Protein AF-A0ABD0QA01-F1 (afdb_monomer_lite)

Organism: Cirrhinus mrigala (NCBI:txid683832)

pLDDT: mean 80.8, std 11.4, range [48.53, 93.88]

Secondary structure (DSSP, 8-state):
-------B-TTTS--EEEE-TTSTT-EEEE-BTT-HHHHGGG--SSSS-SSS--GGG-THHHHHT-----TT--

Foldseek 3Di:
DDDDDAQADPLARDFAFADDPPDPPHTGGTRHNPCSVVVVVQHDPDRATDDDHPVVRHPVCVVVSNHDHDPDDD

Sequence (74 aa):
AWAGFYDYNTFDQNGIIGLHPLVPNMYFATGFSGHGLQQSPALILDGGYKTIDLSAFDLKRILLHEPILESNIV

InterPro domains:
  IPR006076 FAD dependent oxidoreductase [PF01266] (1-42)
  IPR036188 FAD/NAD(P)-binding domain superfamily [G3DSA:3.50.50.60] (11-43)

Radius of gyration: 13.01 Å; chains: 1; bounding box: 41×28×28 Å

Structure (mmCIF, N/CA/C/O backbone):
data_AF-A0ABD0QA01-F1
#
_entry.id   AF-A0ABD0QA01-F1
#
loop_
_atom_site.group_PDB
_atom_site.id
_atom_site.type_symbol
_atom_site.label_atom_id
_atom_site.label_alt_id
_atom_site.label_comp_id
_atom_site.label_asym_id
_atom_site.label_entity_id
_atom_site.label_seq_id
_atom_site.pdbx_PDB_ins_code
_atom_site.Cartn_x
_atom_site.Cartn_y
_atom_site.Cartn_z
_atom_site.occupancy
_atom_site.B_iso_or_equiv
_atom_site.auth_seq_id
_atom_site.auth_comp_id
_atom_site.auth_asym_id
_atom_site.auth_atom_id
_atom_site.pdbx_PDB_model_num
ATOM 1 N N . ALA A 1 1 ? 26.362 -13.789 -6.986 1.00 66.12 1 ALA A N 1
ATOM 2 C CA . ALA A 1 1 ? 25.354 -12.764 -7.335 1.00 66.12 1 ALA A CA 1
ATOM 3 C C . ALA A 1 1 ? 23.982 -13.248 -6.873 1.00 66.12 1 ALA A C 1
ATOM 5 O O . ALA A 1 1 ? 23.804 -14.460 -6.805 1.00 66.12 1 ALA A O 1
ATOM 6 N N . TRP A 1 2 ? 23.056 -12.342 -6.541 1.00 81.06 2 TRP A N 1
ATOM 7 C CA . TRP A 1 2 ? 21.671 -12.669 -6.167 1.00 81.06 2 TRP A CA 1
ATOM 8 C C . TRP A 1 2 ? 20.686 -11.855 -7.018 1.00 81.06 2 TRP A C 1
ATOM 10 O O . TRP A 1 2 ? 21.069 -10.831 -7.581 1.00 81.06 2 TR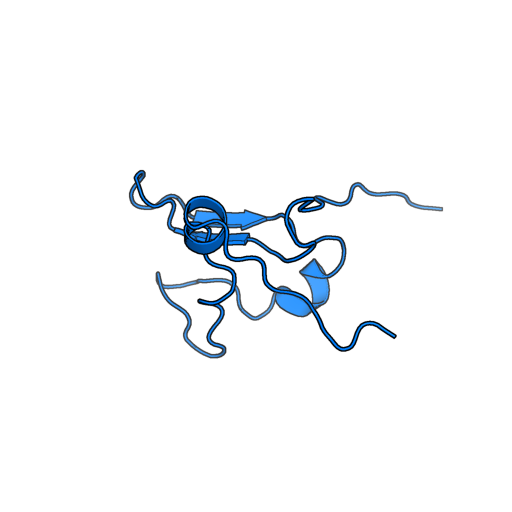P A O 1
ATOM 20 N N . ALA A 1 3 ? 19.445 -12.330 -7.119 1.00 84.25 3 ALA A N 1
ATOM 21 C CA . ALA A 1 3 ? 18.336 -11.649 -7.781 1.00 84.25 3 ALA A CA 1
ATOM 22 C C . ALA A 1 3 ? 17.043 -11.897 -6.991 1.00 84.25 3 ALA A C 1
ATOM 24 O O . ALA A 1 3 ? 16.920 -12.913 -6.304 1.00 84.25 3 ALA A O 1
ATOM 25 N N . GLY A 1 4 ? 16.091 -10.976 -7.097 1.00 82.56 4 GLY A N 1
ATOM 26 C CA . GLY A 1 4 ? 14.779 -11.070 -6.467 1.00 82.56 4 GLY A CA 1
ATOM 27 C C . GLY A 1 4 ? 13.732 -10.331 -7.291 1.00 82.56 4 GLY A C 1
ATOM 28 O O . GLY A 1 4 ? 14.072 -9.521 -8.153 1.00 82.56 4 GLY A O 1
ATOM 29 N N . PHE A 1 5 ? 12.462 -10.632 -7.037 1.00 83.69 5 PHE A N 1
ATOM 30 C CA . PHE A 1 5 ? 11.345 -9.941 -7.673 1.00 83.69 5 PHE A CA 1
ATOM 31 C C . PHE A 1 5 ? 10.943 -8.718 -6.855 1.00 83.69 5 PHE A C 1
ATOM 33 O O . PHE A 1 5 ? 10.895 -8.777 -5.625 1.00 83.69 5 PHE A O 1
ATOM 40 N N . TYR A 1 6 ? 10.615 -7.631 -7.550 1.00 82.81 6 TYR A N 1
ATOM 41 C CA . TYR A 1 6 ? 9.930 -6.494 -6.955 1.00 82.81 6 TYR A CA 1
ATOM 42 C C . TYR A 1 6 ? 8.443 -6.596 -7.247 1.00 82.81 6 TYR A C 1
ATOM 44 O O . TYR A 1 6 ? 8.038 -6.698 -8.403 1.00 82.81 6 TYR A O 1
ATOM 52 N N . ASP A 1 7 ? 7.643 -6.544 -6.189 1.00 84.50 7 ASP A N 1
ATOM 53 C CA . ASP A 1 7 ? 6.224 -6.267 -6.321 1.00 84.50 7 ASP A CA 1
ATOM 54 C C . ASP A 1 7 ? 6.049 -4.756 -6.512 1.00 84.50 7 ASP A C 1
ATOM 56 O O . ASP A 1 7 ? 6.302 -3.965 -5.596 1.00 84.50 7 ASP A O 1
ATOM 60 N N . TYR A 1 8 ? 5.733 -4.368 -7.744 1.00 87.69 8 TYR A N 1
ATOM 61 C CA . TYR A 1 8 ? 5.739 -2.987 -8.210 1.00 87.69 8 TYR A CA 1
ATOM 62 C C . TYR A 1 8 ? 4.316 -2.519 -8.492 1.00 87.69 8 TYR A C 1
ATOM 64 O O . TYR A 1 8 ? 3.619 -3.082 -9.340 1.00 87.69 8 TYR A O 1
ATOM 72 N N . ASN A 1 9 ? 3.897 -1.457 -7.807 1.00 90.69 9 ASN A N 1
ATOM 73 C CA . ASN A 1 9 ? 2.599 -0.848 -8.047 1.00 90.69 9 ASN A CA 1
ATOM 74 C C . ASN A 1 9 ? 2.669 0.114 -9.244 1.00 90.69 9 ASN A C 1
ATOM 76 O O . ASN A 1 9 ? 3.170 1.228 -9.130 1.00 90.69 9 ASN A O 1
ATOM 80 N N . THR A 1 10 ? 2.117 -0.276 -10.393 1.00 90.88 10 THR A N 1
ATOM 81 C CA . THR A 1 10 ? 2.141 0.556 -11.610 1.00 90.88 10 THR A CA 1
ATOM 82 C C . THR A 1 10 ? 1.209 1.768 -11.569 1.00 90.88 10 THR A C 1
ATOM 84 O O . THR A 1 10 ? 1.270 2.588 -12.480 1.00 90.88 10 THR A O 1
ATOM 87 N N . PHE A 1 11 ? 0.323 1.877 -10.573 1.00 92.44 11 PHE A N 1
ATOM 88 C CA . PHE A 1 11 ? -0.621 2.994 -10.479 1.00 92.44 11 PHE A CA 1
ATOM 89 C C . PHE A 1 11 ? 0.090 4.310 -10.149 1.00 92.44 11 PHE A C 1
ATOM 91 O O . PHE A 1 11 ? -0.083 5.303 -10.848 1.00 92.44 11 PHE A O 1
ATOM 98 N N . ASP A 1 12 ? 0.916 4.307 -9.105 1.00 91.56 12 ASP A N 1
ATOM 99 C CA . ASP A 1 12 ? 1.654 5.490 -8.655 1.00 91.56 12 ASP A CA 1
ATOM 100 C C . ASP A 1 12 ? 2.977 5.153 -7.964 1.00 91.56 12 ASP A C 1
ATOM 102 O O . ASP A 1 12 ? 3.555 5.998 -7.290 1.00 91.56 12 ASP A O 1
ATOM 106 N N . GLN A 1 13 ? 3.469 3.923 -8.143 1.00 90.50 13 GLN A N 1
ATOM 107 C CA . GLN A 1 13 ? 4.770 3.451 -7.652 1.00 90.50 13 GLN A CA 1
ATOM 108 C C . GLN A 1 13 ? 4.882 3.356 -6.125 1.00 90.50 13 GLN A C 1
ATOM 110 O O . GLN A 1 13 ? 5.910 2.918 -5.613 1.00 90.50 13 GLN A O 1
ATOM 115 N N . ASN A 1 14 ? 3.805 3.661 -5.404 1.00 89.56 14 ASN A N 1
ATOM 116 C CA . ASN A 1 14 ? 3.745 3.638 -3.953 1.00 89.56 14 ASN A CA 1
ATOM 117 C C . ASN A 1 14 ? 3.172 2.325 -3.412 1.00 89.56 14 ASN A C 1
ATOM 119 O O . ASN A 1 14 ? 2.360 1.665 -4.064 1.00 89.56 14 ASN A O 1
ATOM 123 N N . GLY A 1 15 ? 3.533 1.994 -2.170 1.00 90.19 15 GLY A N 1
ATOM 124 C CA . GLY A 1 15 ? 2.964 0.853 -1.457 1.00 90.19 15 GLY A CA 1
ATOM 125 C C . GLY A 1 15 ? 1.438 0.918 -1.324 1.00 90.19 15 GLY A C 1
ATOM 126 O O . GLY A 1 15 ? 0.811 1.980 -1.425 1.00 90.19 15 GLY A O 1
ATOM 127 N N . ILE A 1 16 ? 0.842 -0.247 -1.086 1.00 90.31 16 ILE A N 1
ATOM 128 C CA . ILE A 1 16 ? -0.569 -0.409 -0.737 1.00 90.31 16 ILE A CA 1
ATOM 129 C C . ILE A 1 16 ? -0.621 -1.051 0.645 1.00 90.31 16 ILE A C 1
ATOM 131 O O . ILE A 1 16 ? -0.171 -2.187 0.833 1.00 90.31 16 ILE A O 1
ATOM 135 N N . ILE A 1 17 ? -1.156 -0.307 1.611 1.00 89.06 17 ILE A N 1
ATOM 136 C CA . ILE A 1 17 ? -1.192 -0.702 3.018 1.00 89.06 17 ILE A CA 1
ATOM 137 C C . ILE A 1 17 ? -2.578 -0.401 3.578 1.00 89.06 17 ILE A C 1
ATOM 139 O O . ILE A 1 17 ? -3.014 0.744 3.552 1.00 89.06 17 ILE A O 1
ATOM 143 N N . GLY A 1 18 ? -3.261 -1.401 4.132 1.00 86.38 18 GLY A N 1
ATOM 144 C CA . GLY A 1 18 ? -4.564 -1.189 4.769 1.00 86.38 18 GLY A CA 1
ATOM 145 C C . GLY A 1 18 ? -5.520 -2.365 4.626 1.00 86.38 18 GLY A C 1
ATOM 146 O O . GLY A 1 18 ? -5.151 -3.432 4.148 1.00 86.38 18 GLY A O 1
ATOM 147 N N . LEU A 1 19 ? -6.761 -2.182 5.066 1.00 88.06 19 LEU A N 1
ATOM 148 C CA . LEU A 1 19 ? -7.810 -3.202 4.989 1.00 88.06 19 LEU A CA 1
ATOM 149 C C . LEU A 1 19 ? -8.458 -3.246 3.601 1.00 88.06 19 LEU A C 1
ATOM 151 O O . LEU A 1 19 ? -8.692 -2.214 2.974 1.00 88.06 19 LEU A O 1
ATOM 155 N N . HIS A 1 20 ? -8.837 -4.442 3.156 1.00 88.56 20 HIS A N 1
ATOM 156 C CA . HIS A 1 20 ? -9.694 -4.600 1.991 1.00 88.56 20 HIS A CA 1
ATOM 157 C C . HIS A 1 20 ? -11.084 -3.995 2.288 1.00 88.56 20 HIS A C 1
ATOM 159 O O . HIS A 1 20 ? -11.722 -4.377 3.270 1.00 88.56 20 HIS A O 1
ATOM 165 N N . PRO A 1 21 ? -11.622 -3.108 1.432 1.00 86.75 21 PRO A N 1
ATOM 166 C CA . PRO A 1 21 ? -12.833 -2.338 1.734 1.00 86.75 21 PRO A CA 1
ATOM 167 C C . PRO A 1 21 ? -14.106 -3.188 1.827 1.00 86.75 21 PRO A C 1
ATOM 169 O O . PRO A 1 21 ? -15.062 -2.793 2.484 1.00 86.75 21 PRO A O 1
ATOM 172 N N . LEU A 1 22 ? -14.122 -4.349 1.168 1.00 90.81 22 LEU A N 1
ATOM 173 C CA . LEU A 1 22 ? -15.275 -5.260 1.133 1.00 90.81 22 LEU A CA 1
ATOM 174 C C . LEU A 1 22 ? -15.058 -6.587 1.875 1.00 90.81 22 LEU A C 1
ATOM 176 O O . LEU A 1 22 ? -16.001 -7.361 2.006 1.00 90.81 22 LEU A O 1
ATOM 180 N N . VAL A 1 23 ? -13.832 -6.881 2.324 1.00 90.44 23 VAL A N 1
ATOM 181 C CA . VAL A 1 23 ? -13.494 -8.179 2.929 1.00 90.44 23 VAL A CA 1
ATOM 182 C C . VAL A 1 23 ? -12.943 -7.910 4.326 1.00 90.44 23 VAL A C 1
ATOM 184 O O . VAL A 1 23 ? -11.810 -7.440 4.452 1.00 90.44 23 VAL A O 1
ATOM 187 N N . PRO A 1 24 ? -13.731 -8.161 5.386 1.00 86.06 24 PRO A N 1
ATOM 188 C CA . PRO A 1 24 ? -13.290 -7.886 6.744 1.00 86.06 24 PRO A CA 1
ATOM 189 C C . PRO A 1 24 ? -12.073 -8.746 7.094 1.00 86.06 24 PRO A C 1
ATOM 191 O O . PRO A 1 24 ? -11.974 -9.900 6.681 1.00 86.06 24 PRO A O 1
ATOM 194 N N . ASN A 1 25 ? -11.158 -8.183 7.885 1.00 84.62 25 ASN A N 1
ATOM 195 C CA . ASN A 1 25 ? -9.924 -8.833 8.344 1.00 84.62 25 ASN A CA 1
ATOM 196 C C . ASN A 1 25 ? -8.936 -9.250 7.234 1.00 84.62 25 ASN A C 1
ATOM 198 O O . ASN A 1 25 ? -7.993 -9.988 7.515 1.00 84.62 25 ASN A O 1
ATOM 202 N N . MET A 1 26 ? -9.106 -8.773 5.998 1.00 87.94 26 MET A N 1
ATOM 203 C CA . MET A 1 26 ? -8.106 -8.923 4.940 1.00 87.94 26 MET A CA 1
ATOM 204 C C . MET A 1 26 ? -7.247 -7.662 4.864 1.00 87.94 26 MET A C 1
ATOM 206 O O . MET A 1 26 ? -7.769 -6.577 4.621 1.00 87.94 26 MET A O 1
ATOM 210 N N . TYR A 1 27 ? -5.936 -7.808 5.049 1.00 86.94 27 TYR A N 1
ATOM 211 C CA . TYR A 1 27 ? -4.977 -6.703 5.051 1.00 86.94 27 TYR A CA 1
ATOM 212 C C . TYR A 1 27 ? -4.049 -6.778 3.839 1.00 86.94 27 TYR A C 1
ATOM 214 O O . TYR A 1 27 ? -3.590 -7.855 3.460 1.00 86.94 27 TYR A O 1
ATOM 222 N N . PHE A 1 28 ? -3.738 -5.619 3.273 1.00 88.19 28 PHE A N 1
ATOM 223 C CA . PHE A 1 28 ? -2.704 -5.415 2.272 1.00 88.19 28 PHE A CA 1
ATOM 224 C C . PHE A 1 28 ? -1.465 -4.795 2.914 1.00 88.19 28 PHE A C 1
ATOM 226 O O . PHE A 1 28 ? -1.564 -3.896 3.750 1.00 88.19 28 PHE A O 1
ATOM 233 N N . ALA A 1 29 ? -0.308 -5.293 2.491 1.00 88.81 29 ALA A N 1
ATOM 234 C CA . ALA A 1 29 ? 1.017 -4.722 2.690 1.00 88.81 29 ALA A CA 1
ATOM 235 C C . ALA A 1 29 ? 1.866 -5.198 1.499 1.00 88.81 29 ALA A C 1
ATOM 237 O O . ALA A 1 29 ? 2.577 -6.197 1.591 1.00 88.81 29 ALA A O 1
ATOM 238 N N . THR A 1 30 ? 1.677 -4.563 0.342 1.00 90.00 30 THR A N 1
ATOM 239 C CA . THR A 1 30 ? 2.162 -5.043 -0.967 1.00 90.00 30 THR A CA 1
ATOM 240 C C . THR A 1 30 ? 2.502 -3.853 -1.873 1.00 90.00 30 THR A C 1
ATOM 242 O O . THR A 1 30 ? 2.221 -2.707 -1.519 1.00 90.00 30 THR A O 1
ATOM 245 N N . GLY A 1 31 ? 3.103 -4.089 -3.040 1.00 89.88 31 GLY A N 1
ATOM 246 C CA . GLY A 1 31 ? 3.321 -3.051 -4.054 1.00 89.88 31 GLY A CA 1
ATOM 247 C C . GLY A 1 31 ? 4.397 -2.027 -3.691 1.00 89.88 31 GLY A C 1
ATOM 248 O O . GLY A 1 31 ? 4.365 -0.902 -4.174 1.00 89.88 31 GLY A O 1
ATOM 249 N N . PHE A 1 32 ? 5.335 -2.388 -2.814 1.00 87.88 32 PHE A N 1
ATOM 250 C CA . PHE A 1 32 ? 6.329 -1.465 -2.258 1.00 87.88 32 PHE A CA 1
ATOM 251 C C . PHE A 1 32 ? 7.394 -0.976 -3.250 1.00 87.88 32 PHE A C 1
ATOM 253 O O . PHE A 1 32 ? 8.241 -0.170 -2.867 1.00 87.88 32 PHE A O 1
ATOM 260 N N . SER A 1 33 ? 7.416 -1.483 -4.487 1.00 82.00 33 SER A N 1
ATOM 261 C CA . SER A 1 33 ? 8.262 -0.965 -5.573 1.00 82.00 33 SER A CA 1
ATOM 262 C C . SER A 1 33 ? 9.751 -0.849 -5.211 1.00 82.00 33 SER A C 1
ATOM 264 O O . SER A 1 33 ? 10.441 0.062 -5.652 1.00 82.00 33 SER A O 1
ATOM 266 N N . GLY A 1 34 ? 10.250 -1.758 -4.367 1.00 76.06 34 GLY A N 1
ATOM 267 C CA . GLY A 1 34 ? 11.640 -1.773 -3.896 1.00 76.06 34 GLY A CA 1
ATOM 268 C C . GLY A 1 34 ? 11.945 -0.979 -2.621 1.00 76.06 34 GLY A C 1
ATOM 269 O O . GLY A 1 34 ? 13.019 -1.167 -2.054 1.00 76.06 34 GLY A O 1
ATOM 270 N N . HIS A 1 35 ? 10.990 -0.212 -2.089 1.00 71.62 35 HIS A N 1
ATOM 271 C CA . HIS A 1 35 ? 11.133 0.577 -0.853 1.00 71.62 35 HIS A CA 1
ATOM 272 C C . HIS A 1 35 ? 10.629 -0.148 0.408 1.00 71.62 35 HIS A C 1
ATOM 274 O O . HIS A 1 35 ? 10.656 0.398 1.512 1.00 71.62 35 HIS A O 1
ATOM 280 N N . GLY A 1 36 ? 10.196 -1.408 0.279 1.00 68.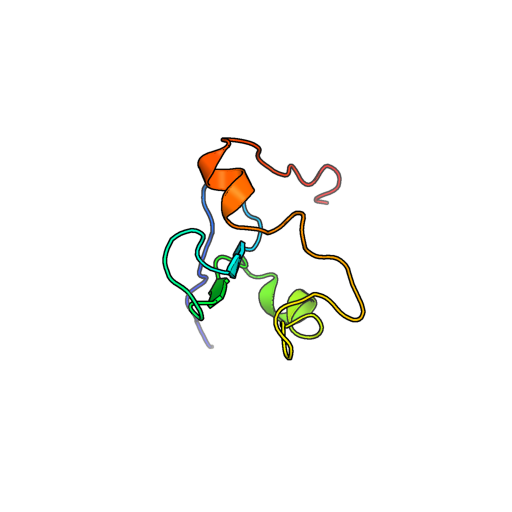62 36 GLY A N 1
ATOM 281 C CA . GLY A 1 36 ? 9.533 -2.148 1.363 1.00 68.62 36 GLY A CA 1
ATOM 282 C C . GLY A 1 36 ? 10.381 -2.301 2.627 1.00 68.62 36 GLY A C 1
ATOM 283 O O . GLY A 1 36 ? 9.847 -2.329 3.732 1.00 68.62 36 GLY A O 1
ATOM 284 N N . LEU A 1 37 ? 11.711 -2.320 2.494 1.00 67.12 37 LEU A N 1
ATOM 285 C CA . LEU A 1 37 ? 12.614 -2.409 3.643 1.00 67.12 37 LEU A CA 1
ATOM 286 C C . LEU A 1 37 ? 12.563 -1.137 4.508 1.00 67.12 37 LEU A C 1
ATOM 288 O O . LEU A 1 37 ? 12.534 -1.241 5.733 1.00 67.12 37 LEU A O 1
ATOM 292 N N . GLN A 1 38 ? 12.464 0.042 3.886 1.00 69.50 38 GLN A N 1
ATOM 293 C CA . GLN A 1 38 ? 12.329 1.326 4.587 1.00 69.50 38 GLN A CA 1
ATOM 294 C C . GLN A 1 38 ? 10.965 1.466 5.275 1.00 69.50 38 GLN A C 1
ATOM 296 O O . GLN A 1 38 ? 10.876 2.060 6.346 1.00 69.50 38 GLN A O 1
ATOM 301 N N . GLN A 1 39 ? 9.913 0.896 4.681 1.00 68.69 39 GLN A N 1
ATOM 302 C CA . GLN A 1 39 ? 8.532 1.022 5.165 1.00 68.69 39 GLN A CA 1
ATOM 303 C C . GLN A 1 39 ? 8.107 -0.103 6.128 1.00 68.69 39 GLN A C 1
ATOM 305 O O . GLN A 1 39 ? 7.070 -0.004 6.783 1.00 68.69 39 GLN A O 1
ATOM 310 N N . SER A 1 40 ? 8.934 -1.142 6.281 1.00 68.5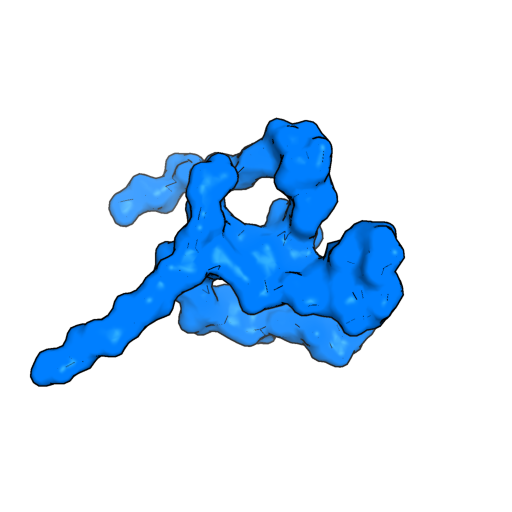0 40 SER A N 1
ATOM 311 C CA . SER A 1 40 ? 8.690 -2.283 7.175 1.00 68.50 40 SER A CA 1
ATOM 312 C C . SER A 1 40 ? 8.375 -1.953 8.6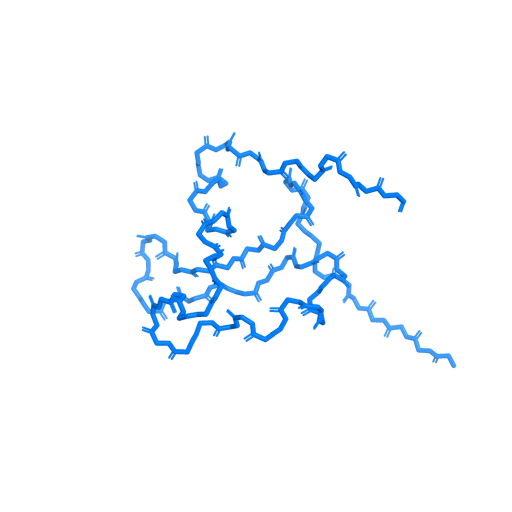51 1.00 68.50 40 SER A C 1
ATOM 314 O O . SER A 1 40 ? 7.579 -2.691 9.235 1.00 68.50 40 SER A O 1
ATOM 316 N N . PRO A 1 41 ? 8.894 -0.872 9.282 1.00 64.56 41 PRO A N 1
ATOM 317 C CA . PRO A 1 41 ? 8.619 -0.594 10.698 1.00 64.56 41 PRO A CA 1
ATOM 318 C C . PRO A 1 41 ? 7.174 -0.174 10.992 1.00 64.56 41 PRO A C 1
ATOM 320 O O . PRO A 1 41 ? 6.750 -0.208 12.145 1.00 64.56 41 PRO A O 1
ATOM 323 N N . ALA A 1 42 ? 6.427 0.253 9.974 1.00 63.47 42 ALA A N 1
ATOM 324 C CA . ALA A 1 42 ? 5.098 0.838 10.127 1.00 63.47 42 ALA A CA 1
ATOM 325 C C . ALA A 1 42 ? 3.954 -0.168 9.877 1.00 63.47 42 ALA A C 1
ATOM 327 O O . ALA A 1 42 ? 2.805 0.227 9.675 1.00 63.47 42 ALA A O 1
ATOM 328 N N . LEU A 1 43 ? 4.255 -1.472 9.896 1.00 63.53 43 LEU A N 1
ATOM 329 C CA . LEU A 1 43 ? 3.269 -2.523 9.651 1.00 63.53 43 LEU A CA 1
ATOM 330 C C . LEU A 1 43 ? 2.132 -2.501 10.693 1.00 63.53 43 LEU A C 1
ATOM 332 O O . LEU A 1 43 ? 2.362 -2.398 11.899 1.00 63.53 43 LEU A O 1
ATOM 336 N N . ILE A 1 44 ? 0.894 -2.626 10.209 1.00 64.88 44 ILE A N 1
ATOM 337 C CA . ILE A 1 44 ? -0.330 -2.579 11.018 1.00 64.88 44 ILE A CA 1
ATOM 338 C C . ILE A 1 44 ? -0.397 -3.821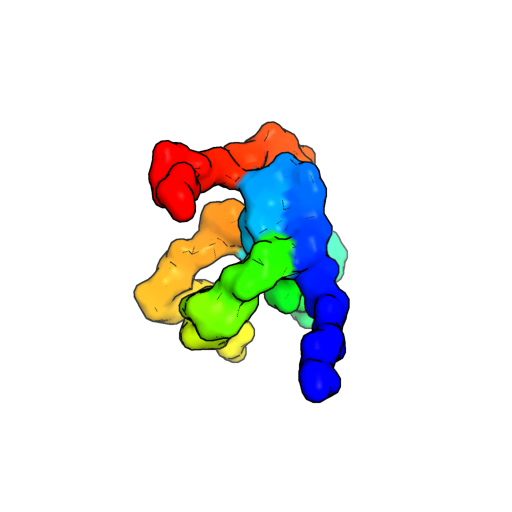 11.919 1.00 64.88 44 ILE A C 1
ATOM 340 O O . ILE A 1 44 ? -0.681 -4.917 11.444 1.00 64.88 44 ILE A O 1
ATOM 344 N N . LEU A 1 45 ? -0.165 -3.647 13.223 1.00 63.00 45 LEU A N 1
ATOM 345 C CA . LEU A 1 45 ? -0.291 -4.723 14.218 1.00 63.00 45 LEU A CA 1
ATOM 346 C C . LEU A 1 45 ? -1.693 -4.803 14.853 1.00 63.00 45 LEU A C 1
ATOM 348 O O . LEU A 1 45 ? -2.075 -5.869 15.319 1.00 63.00 45 LEU A O 1
ATOM 352 N N . ASP A 1 46 ? -2.480 -3.717 14.837 1.00 63.56 46 ASP A N 1
ATOM 353 C CA . ASP A 1 46 ? -3.721 -3.600 15.632 1.00 63.56 46 ASP A CA 1
ATOM 354 C C . ASP A 1 46 ? -4.909 -2.970 14.873 1.00 63.56 46 ASP A C 1
ATOM 356 O O . ASP A 1 46 ? -5.739 -2.274 15.455 1.00 63.56 46 ASP A O 1
ATOM 360 N N . GLY A 1 47 ? -4.987 -3.153 13.553 1.00 62.56 47 GLY A N 1
ATOM 361 C CA . GLY A 1 47 ? -6.089 -2.609 12.741 1.00 62.56 47 GLY A CA 1
ATOM 362 C C . GLY A 1 47 ? -6.029 -1.096 12.484 1.00 62.56 47 GLY A C 1
ATOM 363 O O . GLY A 1 47 ? -6.935 -0.544 11.866 1.00 62.56 47 GLY A O 1
ATOM 364 N N . GLY A 1 48 ? -4.959 -0.427 12.917 1.00 65.31 48 GLY A N 1
ATOM 365 C CA . GLY A 1 48 ? -4.705 0.984 12.646 1.00 65.31 48 GLY A CA 1
ATOM 366 C C . GLY A 1 48 ? -3.230 1.360 12.784 1.00 65.31 48 GLY A C 1
ATOM 367 O O . GLY A 1 48 ? -2.408 0.577 13.268 1.00 65.31 48 GLY A O 1
ATOM 368 N N . TYR A 1 49 ? -2.904 2.575 12.350 1.00 72.31 49 TYR A N 1
ATOM 369 C CA . TYR A 1 49 ? -1.561 3.137 12.423 1.00 72.31 49 TYR A CA 1
ATOM 370 C C . TYR A 1 49 ? -1.288 3.706 13.819 1.00 72.31 49 TYR A C 1
ATOM 372 O O . TYR A 1 49 ? -1.993 4.605 14.272 1.00 72.31 49 TYR A O 1
ATOM 380 N N . LYS A 1 50 ? -0.279 3.179 14.522 1.00 68.12 50 LYS A N 1
ATOM 381 C CA . LYS A 1 50 ? 0.037 3.608 15.899 1.00 68.12 50 LYS A CA 1
ATOM 382 C C . LYS A 1 50 ? 1.112 4.687 15.991 1.00 68.12 50 LYS A C 1
ATOM 384 O O . LYS A 1 50 ? 1.076 5.493 16.912 1.00 68.12 50 LYS A O 1
ATOM 389 N N . THR A 1 51 ? 2.083 4.671 15.085 1.00 71.38 51 THR A N 1
ATOM 390 C CA . THR A 1 51 ? 3.287 5.515 15.169 1.00 71.38 51 THR A CA 1
ATOM 391 C C . THR A 1 51 ? 3.404 6.482 14.001 1.00 71.38 51 THR A C 1
ATOM 393 O O . THR A 1 51 ? 3.719 7.648 14.209 1.00 71.38 51 THR A O 1
ATOM 396 N N . ILE A 1 52 ? 3.133 6.013 12.784 1.00 76.12 52 ILE A N 1
ATOM 397 C CA . ILE A 1 52 ? 3.197 6.798 11.550 1.00 76.12 52 ILE A CA 1
ATOM 398 C C . ILE A 1 52 ? 1.881 6.601 10.818 1.00 76.12 52 ILE A C 1
ATOM 400 O O . ILE A 1 52 ? 1.528 5.462 10.528 1.00 76.12 52 ILE A O 1
ATOM 404 N N . ASP A 1 53 ? 1.176 7.690 10.519 1.00 82.19 53 ASP A N 1
ATOM 405 C CA . ASP A 1 53 ? -0.030 7.637 9.699 1.00 82.19 53 ASP A CA 1
ATOM 406 C C . ASP A 1 53 ? 0.335 7.289 8.250 1.00 82.19 53 ASP A C 1
ATOM 408 O O . ASP A 1 53 ? 1.037 8.041 7.574 1.00 82.19 53 ASP A O 1
ATOM 412 N N . LEU A 1 54 ? -0.131 6.130 7.788 1.00 85.19 54 LEU A N 1
ATOM 413 C CA . LEU A 1 54 ? 0.042 5.662 6.415 1.00 85.19 54 LEU A CA 1
ATOM 414 C C . LEU A 1 54 ? -1.297 5.593 5.671 1.00 85.19 54 LEU A C 1
ATOM 416 O O . LEU A 1 54 ? -1.392 4.892 4.667 1.00 85.19 54 LEU A O 1
ATOM 420 N N . SER A 1 55 ? -2.330 6.305 6.134 1.00 85.88 55 SER A N 1
ATOM 421 C CA . SER A 1 55 ? -3.656 6.351 5.493 1.00 85.88 55 SER A CA 1
ATOM 422 C C . SER A 1 55 ? -3.599 6.771 4.025 1.00 85.88 55 SER A C 1
ATOM 424 O O . SER A 1 55 ? -4.412 6.324 3.220 1.00 85.88 55 SER A O 1
ATOM 426 N N . ALA A 1 56 ? -2.584 7.554 3.659 1.00 88.75 56 ALA A N 1
ATOM 427 C CA . ALA A 1 56 ? -2.282 7.911 2.283 1.00 88.75 56 ALA A CA 1
ATOM 428 C C . ALA A 1 56 ? -2.061 6.668 1.391 1.00 88.75 56 ALA A C 1
ATOM 430 O O . ALA A 1 56 ? -2.444 6.671 0.231 1.00 88.75 56 ALA A O 1
ATOM 431 N N . PHE A 1 57 ? -1.528 5.565 1.923 1.00 89.56 57 PHE A N 1
ATOM 432 C CA . PHE A 1 57 ? -1.266 4.328 1.178 1.00 89.56 57 PHE A CA 1
ATOM 433 C C . PHE A 1 57 ? -2.456 3.345 1.148 1.00 89.56 57 PHE A C 1
ATOM 435 O O . PHE A 1 57 ? -2.300 2.225 0.655 1.00 89.56 57 PHE A O 1
ATOM 442 N N . ASP A 1 58 ? -3.637 3.735 1.643 1.00 89.56 58 ASP A N 1
ATOM 443 C CA . ASP A 1 58 ? -4.846 2.896 1.650 1.00 89.56 58 ASP A CA 1
ATOM 444 C C . ASP A 1 58 ? -5.293 2.549 0.215 1.00 89.56 58 ASP A C 1
ATOM 446 O O . ASP A 1 58 ? -5.285 3.389 -0.687 1.00 89.56 58 ASP A O 1
ATOM 450 N N . LEU A 1 59 ? -5.753 1.311 0.009 1.00 90.38 59 LEU A N 1
ATOM 451 C CA . LEU A 1 59 ? -6.342 0.832 -1.245 1.00 90.38 59 LEU A CA 1
ATOM 452 C C . LEU A 1 59 ? -7.462 1.754 -1.766 1.00 90.38 59 LEU A C 1
ATOM 454 O O . LEU A 1 59 ? -7.669 1.842 -2.979 1.00 90.38 59 LEU A O 1
ATOM 458 N N . LYS A 1 60 ? -8.175 2.464 -0.878 1.00 90.88 60 LYS A N 1
ATOM 459 C CA . LYS A 1 60 ? -9.232 3.421 -1.256 1.00 90.88 60 LYS A CA 1
ATOM 460 C C . LYS A 1 60 ? -8.783 4.427 -2.313 1.00 90.88 60 LYS A C 1
ATOM 462 O O . LYS A 1 60 ? -9.563 4.719 -3.214 1.00 90.88 60 LYS A O 1
ATOM 467 N N . ARG A 1 61 ? -7.536 4.901 -2.256 1.00 92.38 61 ARG A N 1
ATOM 468 C CA . ARG A 1 61 ? -7.003 5.873 -3.221 1.00 92.38 61 ARG A CA 1
ATOM 469 C C . ARG A 1 61 ? -7.016 5.336 -4.659 1.00 92.38 61 ARG A C 1
ATOM 471 O O . ARG A 1 61 ? -7.266 6.080 -5.597 1.00 92.38 61 ARG A O 1
ATOM 478 N N . ILE A 1 62 ? -6.819 4.025 -4.837 1.00 92.88 62 ILE A N 1
ATOM 479 C CA . ILE A 1 62 ? -6.866 3.367 -6.150 1.00 92.88 62 ILE A CA 1
ATOM 480 C C . ILE A 1 62 ? -8.312 3.320 -6.643 1.00 92.88 62 ILE A C 1
ATOM 482 O O . ILE A 1 62 ? -8.580 3.622 -7.802 1.00 92.88 62 ILE A O 1
ATOM 486 N N . LEU A 1 63 ? -9.261 3.008 -5.754 1.00 91.69 63 LEU A N 1
ATOM 487 C CA . LEU A 1 63 ? -10.687 3.007 -6.092 1.00 91.69 63 LEU A CA 1
ATOM 488 C C . LEU A 1 63 ? -11.188 4.406 -6.476 1.00 91.69 63 LEU A C 1
ATOM 490 O O . LEU A 1 63 ? -12.001 4.543 -7.390 1.00 91.69 63 LEU A O 1
ATOM 494 N N . LEU A 1 64 ? -10.676 5.437 -5.802 1.00 93.62 64 LEU A N 1
ATOM 495 C CA . LEU A 1 64 ? -11.010 6.840 -6.045 1.00 93.62 64 LEU A CA 1
ATOM 496 C C . LEU A 1 64 ? -10.194 7.484 -7.179 1.00 93.62 64 LEU A C 1
ATOM 498 O O . LEU A 1 64 ? -10.501 8.604 -7.567 1.00 93.62 64 LEU A O 1
ATOM 502 N N . HIS A 1 65 ? -9.217 6.775 -7.758 1.00 93.50 65 HIS A N 1
ATOM 503 C CA . HIS A 1 65 ? -8.292 7.298 -8.772 1.00 93.50 65 HIS A CA 1
ATOM 504 C C . HIS A 1 65 ? -7.488 8.527 -8.302 1.00 93.50 65 HIS A C 1
ATOM 506 O O . HIS A 1 65 ? -7.248 9.463 -9.064 1.00 93.50 65 HIS A O 1
ATOM 512 N N . GLU A 1 66 ? -7.032 8.501 -7.051 1.00 93.88 66 GLU A N 1
ATOM 513 C CA . GLU A 1 66 ? -6.246 9.553 -6.403 1.00 93.88 66 GLU A CA 1
ATOM 514 C C . GLU A 1 66 ? -4.789 9.076 -6.209 1.00 93.88 66 GLU A C 1
ATOM 51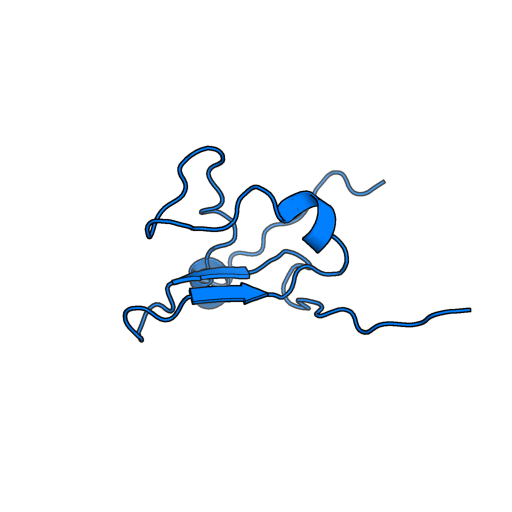6 O O . GLU A 1 66 ? -4.465 8.463 -5.188 1.00 93.88 66 GLU A O 1
ATOM 521 N N . PRO A 1 67 ? -3.892 9.272 -7.196 1.00 91.69 67 PRO A N 1
ATOM 522 C CA . PRO A 1 67 ? -2.496 8.862 -7.079 1.00 91.69 67 PRO A CA 1
ATOM 523 C C . PRO A 1 67 ? -1.713 9.772 -6.132 1.00 91.69 67 PRO A C 1
ATOM 525 O O . PRO A 1 67 ? -1.912 10.989 -6.102 1.00 91.69 67 PRO A O 1
ATOM 528 N N . ILE A 1 68 ? -0.757 9.185 -5.415 1.00 89.12 68 ILE A N 1
ATOM 529 C CA . ILE A 1 68 ? 0.241 9.929 -4.651 1.00 89.12 68 ILE A CA 1
ATOM 530 C C . ILE A 1 68 ? 1.478 10.058 -5.520 1.00 89.12 68 ILE A C 1
ATOM 532 O O . ILE A 1 68 ? 2.136 9.076 -5.847 1.00 89.12 68 ILE A O 1
ATOM 536 N N . LEU A 1 69 ? 1.796 11.289 -5.900 1.00 80.00 69 LEU A N 1
ATOM 537 C CA . LEU A 1 69 ? 3.006 11.583 -6.650 1.00 80.00 69 LEU A CA 1
ATOM 538 C C . LEU A 1 69 ? 4.103 11.994 -5.672 1.00 80.00 69 LEU A C 1
ATOM 540 O O . LEU A 1 69 ? 3.975 12.999 -4.971 1.00 80.00 69 LEU A O 1
ATOM 544 N N . GLU A 1 70 ? 5.191 11.230 -5.639 1.00 70.00 70 GLU A N 1
ATOM 545 C CA . GLU A 1 70 ? 6.396 11.646 -4.930 1.00 70.00 70 GLU A CA 1
ATOM 546 C C . GLU A 1 70 ? 7.052 12.796 -5.701 1.00 70.00 70 GLU A C 1
ATOM 548 O O . GLU A 1 70 ? 7.595 12.629 -6.791 1.00 70.00 70 GLU A O 1
ATOM 553 N N . SER A 1 71 ? 6.980 13.999 -5.139 1.00 65.38 71 SER A N 1
ATOM 554 C CA . SER A 1 71 ? 7.490 15.220 -5.767 1.00 65.38 71 SER A CA 1
ATOM 555 C C . SER A 1 71 ? 9.007 15.411 -5.625 1.00 65.38 71 SER A C 1
ATOM 557 O O . SER A 1 71 ? 9.547 16.325 -6.239 1.00 65.38 71 SER A O 1
ATOM 559 N N . ASN A 1 72 ? 9.702 14.552 -4.866 1.00 59.62 72 ASN A N 1
ATOM 560 C CA . ASN A 1 72 ? 11.136 14.669 -4.566 1.00 59.62 72 ASN A CA 1
ATOM 561 C C . ASN A 1 72 ? 11.910 13.349 -4.765 1.00 59.62 72 ASN A C 1
ATOM 563 O O . ASN A 1 72 ? 12.712 12.972 -3.912 1.00 59.62 72 ASN A O 1
ATOM 567 N N . ILE A 1 73 ? 11.685 12.642 -5.876 1.00 54.25 73 ILE A N 1
ATOM 568 C CA . ILE A 1 73 ? 12.583 11.549 -6.280 1.00 54.25 73 ILE A CA 1
ATOM 569 C C . ILE A 1 73 ? 13.839 12.179 -6.911 1.00 54.25 73 ILE A C 1
ATOM 571 O O . ILE A 1 73 ? 13.733 12.833 -7.949 1.00 54.25 73 ILE A O 1
ATOM 575 N N . VAL A 1 74 ? 15.002 12.023 -6.264 1.00 48.53 74 VAL A N 1
ATOM 576 C CA . VAL A 1 74 ? 16.337 12.384 -6.797 1.00 48.53 74 VAL A CA 1
ATOM 577 C C . VAL A 1 74 ? 17.019 11.143 -7.350 1.00 48.53 74 VAL A C 1
ATOM 579 O O . VAL A 1 74 ? 16.994 10.112 -6.641 1.00 48.53 74 VAL A O 1
#